Protein AF-A0A2G2VMG8-F1 (afdb_monomer)

Radius of gyration: 12.3 Å; Cα contacts (8 Å, |Δi|>4): 89; chains: 1; bounding box: 35×21×32 Å

InterPro domains:
  IPR011989 Armadillo-like helical [G3DSA:1.25.10.10] (2-98)
  IPR016024 Armadillo-type fold [SSF48371] (7-96)

Structure (mmCIF, N/CA/C/O backbone):
data_AF-A0A2G2VMG8-F1
#
_entry.id   AF-A0A2G2VMG8-F1
#
loop_
_atom_site.group_PDB
_atom_site.id
_atom_site.type_symbol
_atom_site.label_atom_id
_atom_site.label_alt_id
_atom_site.label_comp_id
_atom_site.label_asym_id
_atom_site.label_entity_id
_atom_site.label_seq_id
_atom_site.pdbx_PDB_ins_code
_atom_site.Cartn_x
_atom_site.Cartn_y
_atom_site.Cartn_z
_atom_site.occupancy
_atom_site.B_iso_or_equiv
_atom_site.auth_seq_id
_atom_site.auth_comp_id
_atom_site.auth_asym_id
_atom_site.auth_atom_id
_atom_site.pdbx_PDB_model_num
ATOM 1 N N . MET A 1 1 ? 20.652 -0.881 -4.834 1.00 55.22 1 MET A N 1
ATOM 2 C CA . MET A 1 1 ? 19.549 -0.007 -4.344 1.00 55.22 1 MET A CA 1
ATOM 3 C C . MET A 1 1 ? 18.620 -0.779 -3.406 1.00 55.22 1 MET A C 1
ATOM 5 O O . MET A 1 1 ? 18.506 -1.984 -3.558 1.00 55.22 1 MET A O 1
ATOM 9 N N . ILE A 1 2 ? 17.936 -0.122 -2.454 1.00 58.41 2 ILE A N 1
ATOM 10 C CA . ILE A 1 2 ? 17.046 -0.785 -1.465 1.00 58.41 2 ILE A CA 1
ATOM 11 C C . ILE A 1 2 ? 15.946 -1.638 -2.140 1.00 58.41 2 ILE A C 1
ATOM 13 O O . ILE A 1 2 ? 15.595 -2.700 -1.638 1.00 58.41 2 ILE A O 1
ATOM 17 N N . GLY A 1 3 ? 15.468 -1.232 -3.321 1.00 60.97 3 GLY A N 1
ATOM 18 C CA . GLY A 1 3 ? 14.479 -1.983 -4.104 1.00 60.97 3 GLY A CA 1
ATOM 19 C C . GLY A 1 3 ? 15.004 -3.212 -4.861 1.00 60.97 3 GLY A C 1
ATOM 20 O O . GLY A 1 3 ? 14.209 -3.887 -5.508 1.00 60.97 3 GLY A O 1
ATOM 21 N N . GLU A 1 4 ? 16.310 -3.507 -4.836 1.00 69.81 4 GLU A N 1
ATOM 22 C CA . GLU A 1 4 ? 16.904 -4.671 -5.527 1.00 69.81 4 GLU A CA 1
ATOM 23 C C . GLU A 1 4 ? 16.842 -5.960 -4.710 1.00 69.81 4 GLU A C 1
ATOM 25 O O . GLU A 1 4 ? 16.964 -7.039 -5.284 1.00 69.81 4 GLU A O 1
ATOM 30 N N . ASN A 1 5 ? 16.632 -5.867 -3.393 1.00 80.06 5 ASN A N 1
ATOM 31 C CA . ASN A 1 5 ? 16.390 -7.048 -2.576 1.00 80.06 5 ASN A CA 1
ATOM 32 C C . ASN A 1 5 ? 14.948 -7.538 -2.820 1.00 80.06 5 ASN A C 1
ATOM 34 O O . ASN A 1 5 ? 14.011 -6.819 -2.453 1.00 80.06 5 ASN A O 1
ATOM 38 N N . PRO A 1 6 ? 14.748 -8.736 -3.406 1.00 76.19 6 PRO A N 1
ATOM 39 C CA . PRO A 1 6 ? 13.417 -9.236 -3.749 1.00 76.19 6 PRO A CA 1
ATOM 40 C C . PRO A 1 6 ? 12.509 -9.414 -2.525 1.00 76.19 6 PRO A C 1
ATOM 42 O O . PRO A 1 6 ? 11.296 -9.307 -2.669 1.00 76.19 6 PRO A O 1
ATOM 45 N N . GLU A 1 7 ? 13.074 -9.590 -1.327 1.00 86.88 7 GLU A N 1
ATOM 46 C CA . GLU A 1 7 ? 12.321 -9.778 -0.079 1.00 86.88 7 GLU A CA 1
ATOM 47 C C . GLU A 1 7 ? 11.864 -8.466 0.566 1.00 86.88 7 GLU A C 1
ATOM 49 O O . GLU A 1 7 ? 11.019 -8.466 1.466 1.00 86.88 7 GLU A O 1
ATOM 54 N N . PHE A 1 8 ? 12.395 -7.323 0.119 1.00 91.88 8 PHE A N 1
ATOM 55 C CA . PHE A 1 8 ? 12.095 -6.041 0.750 1.00 91.88 8 PHE A CA 1
ATOM 56 C C . PHE A 1 8 ? 10.628 -5.647 0.556 1.00 91.88 8 PHE A C 1
ATOM 58 O O . PHE A 1 8 ? 9.933 -5.368 1.530 1.00 91.88 8 PHE A O 1
ATOM 65 N N . ILE A 1 9 ? 10.126 -5.686 -0.683 1.00 95.06 9 ILE A N 1
ATOM 66 C CA . ILE A 1 9 ? 8.727 -5.349 -0.983 1.00 95.06 9 ILE A CA 1
ATOM 67 C C . ILE A 1 9 ? 7.754 -6.312 -0.271 1.00 95.06 9 ILE A C 1
ATOM 69 O O . ILE A 1 9 ? 6.881 -5.811 0.440 1.00 95.06 9 ILE A O 1
ATOM 73 N N . PRO A 1 10 ? 7.900 -7.652 -0.364 1.00 95.38 10 PRO A N 1
ATOM 74 C CA . PRO A 1 10 ? 7.084 -8.591 0.408 1.00 95.38 10 PRO A CA 1
ATOM 75 C C . PRO A 1 10 ? 7.057 -8.288 1.909 1.00 95.38 10 PRO A C 1
ATOM 77 O O . PRO A 1 10 ? 5.983 -8.248 2.507 1.00 95.38 10 PRO A O 1
ATOM 80 N N . SER A 1 11 ? 8.211 -7.981 2.509 1.00 96.31 11 SER A N 1
ATOM 81 C CA . SER A 1 11 ? 8.297 -7.650 3.937 1.00 96.31 11 SER A CA 1
ATOM 82 C C . SER A 1 11 ? 7.487 -6.399 4.296 1.00 96.31 11 SER A C 1
ATOM 84 O O . SER A 1 11 ? 6.797 -6.376 5.314 1.00 96.31 11 SER A O 1
ATOM 86 N N . LEU A 1 12 ? 7.512 -5.360 3.451 1.00 97.38 12 LEU A N 1
ATOM 87 C CA . LEU A 1 12 ? 6.692 -4.161 3.661 1.00 97.38 12 LEU A CA 1
ATOM 88 C C . LEU A 1 12 ? 5.191 -4.465 3.552 1.00 97.38 12 LEU A C 1
ATOM 90 O O . LEU A 1 12 ? 4.399 -3.914 4.315 1.00 97.38 12 LEU A O 1
ATOM 94 N N . LEU A 1 13 ? 4.791 -5.360 2.645 1.00 97.62 13 LEU A N 1
ATOM 95 C CA . LEU A 1 13 ? 3.395 -5.782 2.503 1.00 97.62 13 LEU A CA 1
ATOM 96 C C . LEU A 1 13 ? 2.904 -6.562 3.731 1.00 97.62 13 LEU A C 1
ATOM 98 O O . LEU A 1 13 ? 1.765 -6.366 4.156 1.00 97.62 13 LEU A O 1
ATOM 102 N N . GLU A 1 14 ? 3.752 -7.383 4.349 1.00 97.81 14 GLU A N 1
ATOM 103 C CA . GLU A 1 14 ? 3.413 -8.065 5.605 1.00 97.81 14 GLU A CA 1
ATOM 104 C C . GLU A 1 14 ? 3.227 -7.077 6.767 1.00 97.81 14 GLU A C 1
ATOM 106 O O . GLU A 1 14 ? 2.263 -7.191 7.531 1.00 97.81 14 GLU A O 1
ATOM 111 N N . LEU A 1 15 ? 4.055 -6.026 6.845 1.00 97.94 15 LEU A N 1
ATOM 112 C CA . LEU A 1 15 ? 3.841 -4.935 7.805 1.00 97.94 15 LEU A CA 1
ATOM 113 C C . LEU A 1 15 ? 2.514 -4.202 7.558 1.00 97.94 15 LEU A C 1
ATOM 115 O O . LEU A 1 15 ? 1.821 -3.852 8.514 1.00 97.94 15 LEU A O 1
ATOM 119 N N . LEU A 1 16 ? 2.117 -4.003 6.296 1.00 97.62 16 LEU A N 1
ATOM 120 C CA . LEU A 1 16 ? 0.813 -3.418 5.966 1.00 97.62 16 LEU A CA 1
ATOM 121 C C . LEU A 1 16 ? -0.362 -4.301 6.412 1.00 97.62 16 LEU A C 1
ATOM 123 O O . LEU A 1 16 ? -1.383 -3.775 6.859 1.00 97.62 16 LEU A O 1
ATOM 127 N N . ARG A 1 17 ? -0.221 -5.629 6.332 1.00 96.44 17 ARG A N 1
ATOM 128 C CA . ARG A 1 17 ? -1.261 -6.593 6.727 1.00 96.44 17 ARG A CA 1
ATOM 129 C C . ARG A 1 17 ? -1.411 -6.698 8.243 1.00 96.44 17 ARG A C 1
ATOM 131 O O . ARG A 1 17 ? -2.514 -6.534 8.761 1.00 96.44 17 ARG A O 1
ATOM 138 N N . GLY A 1 18 ? -0.314 -6.965 8.949 1.00 95.38 18 GLY A N 1
ATOM 139 C CA . GLY A 1 18 ? -0.342 -7.358 10.364 1.00 95.38 18 GLY A CA 1
ATOM 140 C C . GLY A 1 18 ? 0.254 -6.345 11.338 1.00 95.38 18 GLY A C 1
ATOM 141 O O . GLY A 1 18 ? 0.053 -6.475 12.542 1.00 95.38 18 GLY A O 1
ATOM 142 N N . GLY A 1 19 ? 0.969 -5.335 10.843 1.00 96.81 19 GLY A N 1
ATOM 143 C CA . GLY A 1 19 ? 1.710 -4.407 11.687 1.00 96.81 19 GLY A CA 1
ATOM 144 C C . GLY A 1 19 ? 0.830 -3.479 12.524 1.00 96.81 19 GLY A C 1
ATOM 145 O O . GLY A 1 19 ? -0.345 -3.209 12.231 1.00 96.81 19 GLY A O 1
ATOM 146 N N . THR A 1 20 ? 1.446 -2.920 13.558 1.00 97.12 20 THR A N 1
ATOM 147 C CA . THR A 1 20 ? 0.939 -1.771 14.307 1.00 97.12 20 THR A CA 1
ATOM 148 C C . THR A 1 20 ? 0.742 -0.564 13.385 1.00 97.12 20 THR A C 1
ATOM 150 O O . THR A 1 20 ? 1.336 -0.463 12.311 1.00 97.12 20 THR A O 1
ATOM 153 N N . ASN A 1 21 ? -0.044 0.424 13.821 1.00 96.31 21 ASN A N 1
ATOM 154 C CA . ASN A 1 21 ? -0.230 1.667 13.058 1.00 96.31 21 ASN A CA 1
ATOM 155 C C . ASN A 1 21 ? 1.103 2.362 12.717 1.00 96.31 21 ASN A C 1
ATOM 157 O O . ASN A 1 21 ? 1.236 2.952 11.649 1.00 96.31 21 ASN A O 1
ATOM 161 N N . ARG A 1 22 ? 2.107 2.266 13.599 1.00 97.00 22 ARG A N 1
ATOM 162 C CA . ARG A 1 22 ? 3.443 2.825 13.354 1.00 97.00 22 ARG A CA 1
ATOM 163 C C . ARG A 1 22 ? 4.196 2.055 12.269 1.00 97.00 22 ARG A C 1
ATOM 165 O O . ARG A 1 22 ? 4.810 2.675 11.409 1.00 97.00 22 ARG A O 1
ATOM 172 N N . GLU A 1 23 ? 4.150 0.728 12.299 1.00 97.81 23 GLU A N 1
ATOM 173 C CA . GLU A 1 23 ? 4.801 -0.114 11.289 1.00 97.81 23 GLU A CA 1
ATOM 174 C C . GLU A 1 23 ? 4.150 0.048 9.918 1.00 97.81 23 GLU A C 1
ATOM 176 O O . GLU A 1 23 ? 4.861 0.208 8.932 1.00 97.81 23 GLU A O 1
ATOM 181 N N . LYS A 1 24 ? 2.815 0.115 9.865 1.00 98.19 24 LYS A N 1
ATOM 182 C CA . LYS A 1 24 ? 2.056 0.400 8.639 1.00 98.19 24 LYS A CA 1
ATOM 183 C C . LYS A 1 24 ? 2.458 1.735 8.025 1.00 98.19 24 LYS A C 1
ATOM 185 O O . LYS A 1 24 ? 2.778 1.795 6.843 1.00 98.19 24 LYS A O 1
ATOM 190 N N . LYS A 1 25 ? 2.519 2.791 8.842 1.00 97.69 25 LYS A N 1
ATOM 191 C CA . LYS A 1 25 ? 2.995 4.110 8.414 1.00 97.69 25 LYS A CA 1
ATOM 192 C C . LYS A 1 25 ? 4.415 4.049 7.855 1.00 97.69 25 LYS A C 1
ATOM 194 O O . LYS A 1 25 ? 4.669 4.517 6.750 1.00 97.69 25 LYS A O 1
ATOM 199 N N . ASN A 1 26 ? 5.334 3.435 8.597 1.00 97.69 26 ASN A N 1
ATOM 200 C CA . ASN A 1 26 ? 6.713 3.282 8.145 1.00 97.69 26 ASN A CA 1
ATOM 201 C C . ASN A 1 26 ? 6.789 2.501 6.826 1.00 97.69 26 ASN A C 1
ATOM 203 O O . ASN A 1 26 ? 7.572 2.868 5.952 1.00 97.69 26 ASN A O 1
ATOM 207 N N . ALA A 1 27 ? 5.972 1.459 6.656 1.00 98.12 27 ALA A N 1
ATOM 208 C CA . ALA A 1 27 ? 5.906 0.697 5.418 1.00 98.12 27 ALA A CA 1
ATOM 209 C C . ALA A 1 27 ? 5.423 1.560 4.243 1.00 98.12 27 ALA A C 1
ATOM 211 O O . ALA A 1 27 ? 6.088 1.574 3.210 1.00 98.12 27 ALA A O 1
ATOM 212 N N . LEU A 1 28 ? 4.347 2.340 4.415 1.00 98.25 28 LEU A N 1
ATOM 213 C CA . LEU A 1 28 ? 3.847 3.270 3.391 1.00 98.25 28 LEU A CA 1
ATOM 214 C C . LEU A 1 28 ? 4.907 4.301 2.982 1.00 98.25 28 LEU A C 1
ATOM 216 O O . LEU A 1 28 ? 5.122 4.511 1.792 1.00 98.25 28 LEU A O 1
ATOM 220 N N . VAL A 1 29 ? 5.628 4.884 3.946 1.00 97.44 29 VAL A N 1
ATOM 221 C CA . VAL A 1 29 ? 6.715 5.842 3.672 1.00 97.44 29 VAL A CA 1
ATOM 222 C C . VAL A 1 29 ? 7.857 5.193 2.882 1.00 97.44 29 VAL A C 1
ATOM 224 O O . VAL A 1 29 ? 8.359 5.781 1.926 1.00 97.44 29 VAL A O 1
ATOM 227 N N . ASN A 1 30 ? 8.259 3.969 3.238 1.00 97.12 30 ASN A N 1
ATOM 228 C CA . ASN A 1 30 ? 9.298 3.246 2.497 1.00 97.12 30 ASN A CA 1
ATOM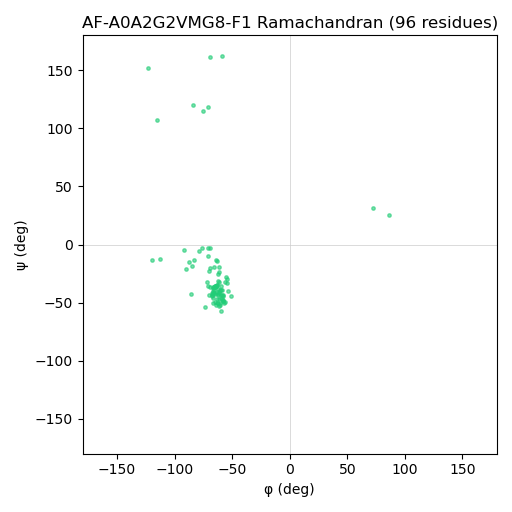 229 C C . ASN A 1 30 ? 8.841 2.897 1.076 1.00 97.12 30 ASN A C 1
ATOM 231 O O . ASN A 1 30 ? 9.606 3.068 0.130 1.00 97.12 30 ASN A O 1
ATOM 235 N N . ILE A 1 31 ? 7.592 2.453 0.916 1.00 97.38 31 ILE A N 1
ATOM 236 C CA . ILE A 1 31 ? 6.988 2.176 -0.391 1.00 97.38 31 ILE A CA 1
ATOM 237 C C . ILE A 1 31 ? 6.967 3.442 -1.249 1.00 97.38 31 ILE A C 1
ATOM 239 O O . ILE A 1 31 ? 7.385 3.392 -2.401 1.00 97.38 31 ILE A O 1
ATOM 243 N N . PHE A 1 32 ? 6.553 4.581 -0.692 1.00 97.00 32 PHE A N 1
ATOM 24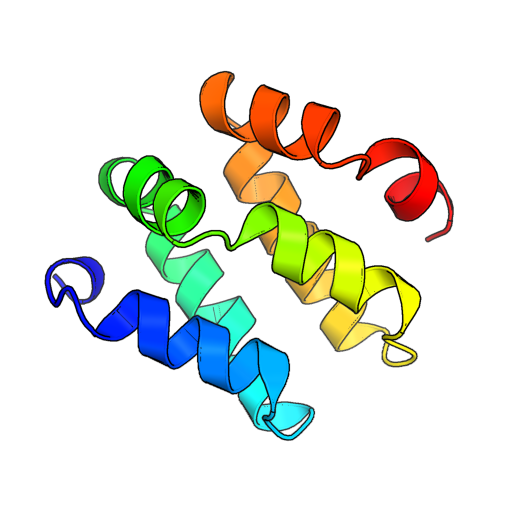4 C CA . PHE A 1 32 ? 6.590 5.861 -1.396 1.00 97.00 32 PHE A CA 1
ATOM 245 C C . PHE A 1 32 ? 8.013 6.204 -1.860 1.00 97.00 32 PHE A C 1
ATOM 247 O O . PHE A 1 32 ? 8.221 6.559 -3.016 1.00 97.00 32 PHE A O 1
ATOM 254 N N . GLY A 1 33 ? 9.017 5.998 -1.001 1.00 96.06 33 GLY A N 1
ATOM 255 C CA . GLY A 1 33 ? 10.425 6.156 -1.370 1.00 96.06 33 GLY A CA 1
ATOM 256 C C . GLY A 1 33 ? 10.877 5.240 -2.517 1.00 96.06 33 GLY A C 1
ATOM 257 O O . GLY A 1 33 ? 11.666 5.667 -3.355 1.00 96.06 33 GLY A O 1
ATOM 258 N N . LEU A 1 34 ? 10.364 4.005 -2.600 1.00 94.44 34 LEU A N 1
ATOM 259 C CA . LEU A 1 34 ? 10.636 3.107 -3.731 1.00 94.44 34 LEU A CA 1
ATOM 260 C C . LEU A 1 34 ? 10.031 3.631 -5.039 1.00 94.44 34 LEU A C 1
ATOM 262 O O . LEU A 1 34 ? 10.688 3.530 -6.074 1.00 94.44 34 LEU A O 1
ATOM 266 N N . LEU A 1 35 ? 8.818 4.190 -4.983 1.00 95.06 35 LEU A N 1
ATOM 267 C CA . LEU A 1 35 ? 8.088 4.736 -6.136 1.00 95.06 35 LEU A CA 1
ATOM 268 C C . LEU A 1 35 ? 8.760 5.972 -6.751 1.00 95.06 35 LEU A C 1
ATOM 270 O O . LEU A 1 35 ? 8.530 6.267 -7.920 1.00 95.06 35 LEU A O 1
ATOM 274 N N . MET A 1 36 ? 9.649 6.647 -6.012 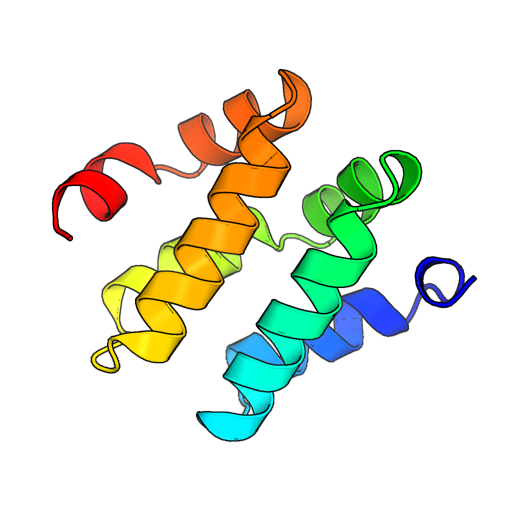1.00 93.19 36 MET A N 1
ATOM 275 C CA . MET A 1 36 ? 10.486 7.728 -6.555 1.00 93.19 36 MET A CA 1
ATOM 276 C C . MET A 1 36 ? 11.447 7.253 -7.658 1.00 93.19 36 MET A C 1
ATOM 278 O O . MET A 1 36 ? 12.017 8.075 -8.375 1.00 93.19 36 MET A O 1
ATOM 282 N N . PHE A 1 37 ? 11.628 5.938 -7.799 1.00 91.25 37 PHE A N 1
ATOM 283 C CA . PHE A 1 37 ? 12.439 5.300 -8.829 1.00 91.25 37 PHE A CA 1
ATOM 284 C C . PHE A 1 37 ? 11.524 4.456 -9.740 1.00 91.25 37 PHE A C 1
ATOM 286 O O . PHE A 1 37 ? 11.038 3.404 -9.304 1.00 91.25 37 PHE A O 1
ATOM 293 N N . PRO A 1 38 ? 11.253 4.889 -10.990 1.00 86.38 38 PRO A N 1
ATOM 294 C CA . PRO A 1 38 ? 10.230 4.293 -11.858 1.00 86.38 38 PRO A CA 1
ATOM 295 C C . PRO A 1 38 ? 10.362 2.782 -12.092 1.00 86.38 38 PRO A C 1
ATOM 297 O O . PRO A 1 38 ? 9.361 2.089 -12.281 1.00 86.38 38 PRO A O 1
ATOM 300 N N . GLU A 1 39 ? 11.582 2.249 -12.062 1.00 88.62 39 GLU A N 1
ATOM 301 C CA . GLU A 1 39 ? 11.885 0.823 -12.197 1.00 88.62 39 GLU A CA 1
ATOM 302 C C . GLU A 1 39 ? 11.276 -0.051 -11.089 1.00 88.62 39 GLU A C 1
ATOM 304 O O . GLU A 1 39 ? 11.125 -1.260 -11.278 1.00 88.62 39 GLU A O 1
ATOM 309 N N . ASN A 1 40 ? 10.892 0.537 -9.951 1.00 91.75 40 ASN A N 1
ATOM 310 C CA . ASN A 1 40 ? 10.261 -0.185 -8.849 1.00 91.75 40 ASN A CA 1
ATOM 311 C C . ASN A 1 40 ? 8.737 -0.281 -8.982 1.00 91.75 40 ASN A C 1
ATOM 313 O O . ASN A 1 40 ? 8.140 -1.119 -8.305 1.00 91.75 40 ASN A O 1
ATOM 317 N N . ASN A 1 41 ? 8.100 0.510 -9.855 1.00 91.88 41 ASN A N 1
ATOM 318 C CA . ASN A 1 41 ? 6.636 0.539 -9.982 1.00 91.88 41 ASN A CA 1
ATOM 319 C C . ASN A 1 41 ? 6.065 -0.831 -10.325 1.00 91.88 41 ASN A C 1
ATOM 321 O O . ASN A 1 41 ? 5.160 -1.322 -9.650 1.00 91.88 41 ASN A O 1
ATOM 325 N N . TRP A 1 42 ? 6.645 -1.495 -11.326 1.00 92.38 42 TRP A N 1
ATOM 326 C CA . TRP A 1 42 ? 6.189 -2.828 -11.705 1.00 92.38 42 TRP A CA 1
ATOM 327 C C . TRP A 1 42 ? 6.397 -3.836 -10.567 1.00 92.38 42 TRP A C 1
ATOM 329 O O . TRP A 1 42 ? 5.555 -4.706 -10.380 1.00 92.38 42 TRP A O 1
ATOM 339 N N . ARG A 1 43 ? 7.472 -3.701 -9.773 1.00 93.44 43 ARG A N 1
ATOM 340 C CA . ARG A 1 43 ? 7.782 -4.618 -8.664 1.00 93.44 43 ARG A CA 1
ATOM 341 C C . ARG A 1 43 ? 6.742 -4.518 -7.557 1.00 93.44 43 ARG A C 1
ATOM 343 O O . ARG A 1 43 ? 6.251 -5.540 -7.086 1.00 93.44 43 ARG A O 1
ATOM 350 N N . VAL A 1 44 ? 6.370 -3.299 -7.163 1.00 94.75 44 VAL A N 1
ATOM 351 C CA . VAL A 1 44 ? 5.349 -3.101 -6.123 1.00 94.75 44 VAL A CA 1
ATOM 352 C C . VAL A 1 44 ? 3.948 -3.470 -6.615 1.00 94.75 44 VAL A C 1
ATOM 354 O O . VAL A 1 44 ? 3.168 -4.046 -5.855 1.00 94.75 44 VAL A O 1
ATOM 357 N N . ILE A 1 45 ? 3.639 -3.216 -7.893 1.00 94.38 45 ILE A N 1
ATOM 358 C CA . ILE A 1 45 ? 2.384 -3.649 -8.521 1.00 94.38 45 ILE A CA 1
ATOM 359 C C . ILE A 1 45 ? 2.311 -5.180 -8.548 1.00 94.38 45 ILE A C 1
ATOM 361 O O . ILE A 1 45 ? 1.326 -5.747 -8.079 1.00 94.38 45 ILE A O 1
ATOM 365 N N . ALA A 1 46 ? 3.361 -5.848 -9.036 1.00 93.56 46 ALA A N 1
ATOM 366 C CA . ALA A 1 46 ? 3.431 -7.305 -9.132 1.00 93.56 46 ALA A CA 1
ATOM 367 C C . ALA A 1 46 ? 3.363 -7.989 -7.759 1.00 93.56 46 ALA A C 1
ATOM 369 O O . ALA A 1 46 ? 2.792 -9.069 -7.643 1.00 93.56 46 ALA A O 1
ATOM 370 N N . ALA A 1 47 ? 3.877 -7.342 -6.710 1.00 95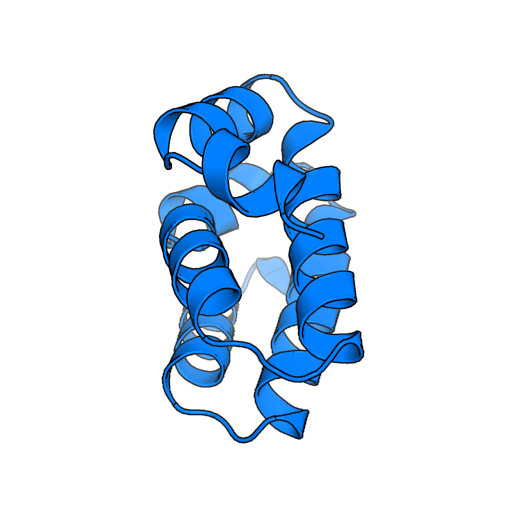.00 47 ALA A N 1
ATOM 371 C CA . ALA A 1 47 ? 3.755 -7.825 -5.337 1.00 95.00 47 ALA A CA 1
ATOM 372 C C . ALA A 1 47 ? 2.323 -7.721 -4.766 1.00 95.00 47 ALA A C 1
ATOM 374 O O . ALA A 1 47 ? 2.050 -8.263 -3.698 1.00 95.00 47 ALA A O 1
ATOM 375 N N . GLY A 1 48 ? 1.396 -7.042 -5.452 1.00 95.38 48 GLY A N 1
ATOM 376 C CA . GLY A 1 48 ? 0.003 -6.908 -5.017 1.00 95.38 48 GLY A CA 1
ATOM 377 C C . GLY A 1 48 ? -0.246 -5.744 -4.055 1.00 95.38 48 GLY A C 1
ATOM 378 O O . GLY A 1 48 ? -1.208 -5.778 -3.286 1.00 95.38 48 GLY A O 1
ATOM 379 N N . LEU A 1 49 ? 0.590 -4.701 -4.095 1.00 97.19 49 LEU A N 1
ATOM 380 C CA . LEU A 1 49 ? 0.445 -3.526 -3.232 1.00 97.19 49 LEU A CA 1
ATOM 381 C C . LEU A 1 49 ? -0.911 -2.823 -3.410 1.00 97.19 49 LEU A C 1
ATOM 383 O O . LEU A 1 49 ? -1.564 -2.484 -2.427 1.00 97.19 49 LEU A O 1
ATOM 387 N N . VAL A 1 50 ? -1.334 -2.597 -4.657 1.00 96.44 50 VAL A N 1
ATOM 388 C CA . VAL A 1 50 ? -2.537 -1.804 -4.964 1.00 96.44 50 VAL A CA 1
ATOM 389 C C . VAL A 1 50 ? -3.806 -2.393 -4.337 1.00 96.44 50 VAL A C 1
ATOM 391 O O . VAL A 1 50 ? -4.441 -1.686 -3.553 1.00 96.44 50 VAL A O 1
ATOM 394 N N . PRO A 1 51 ? -4.189 -3.661 -4.596 1.00 96.00 51 PRO A N 1
ATOM 395 C CA . PRO A 1 51 ? -5.388 -4.226 -3.976 1.00 96.00 51 PRO A CA 1
ATOM 396 C C . PRO A 1 51 ? -5.296 -4.265 -2.444 1.00 96.00 51 PRO A C 1
ATOM 398 O O . PRO A 1 51 ? -6.311 -4.081 -1.772 1.00 96.00 51 PRO A O 1
ATOM 401 N N . LEU A 1 52 ? -4.096 -4.442 -1.876 1.00 97.06 52 LEU A N 1
ATOM 402 C CA . LEU A 1 52 ? -3.894 -4.402 -0.428 1.00 97.06 52 LEU A CA 1
ATOM 403 C C . LEU A 1 52 ? -4.210 -3.017 0.152 1.00 97.06 52 LEU A C 1
ATOM 405 O O . LEU A 1 52 ? -5.008 -2.917 1.082 1.00 97.06 52 LEU A O 1
ATOM 409 N N . VAL A 1 53 ? -3.622 -1.953 -0.400 1.00 96.81 53 VAL A N 1
ATOM 410 C CA . VAL A 1 53 ? -3.825 -0.578 0.090 1.00 96.81 53 VAL A CA 1
ATOM 411 C C . VAL A 1 53 ? -5.277 -0.136 -0.095 1.00 96.81 53 VAL A C 1
ATOM 413 O O . VAL A 1 53 ? -5.872 0.414 0.829 1.00 96.81 53 VAL A O 1
ATOM 416 N N . VAL A 1 54 ? -5.884 -0.444 -1.245 1.00 95.06 54 VAL A N 1
ATOM 417 C CA . VAL A 1 54 ? -7.300 -0.143 -1.516 1.00 95.06 54 VAL A CA 1
ATOM 418 C C . VAL A 1 54 ? -8.220 -0.843 -0.513 1.00 95.06 54 VAL A C 1
ATOM 420 O O . VAL A 1 54 ? -9.193 -0.253 -0.045 1.00 95.06 54 VAL A O 1
ATOM 423 N N . ASN A 1 55 ? -7.910 -2.086 -0.136 1.00 94.44 55 ASN A N 1
ATOM 424 C CA . ASN A 1 55 ? -8.664 -2.780 0.899 1.00 94.44 55 ASN A CA 1
ATOM 425 C C . ASN A 1 55 ? -8.468 -2.138 2.280 1.00 94.44 55 ASN A C 1
ATOM 427 O O . ASN A 1 55 ? -9.446 -1.928 2.989 1.00 94.44 55 ASN A O 1
ATOM 431 N N . LEU A 1 56 ? -7.232 -1.792 2.650 1.00 94.31 56 LEU A N 1
ATOM 432 C CA . LEU A 1 56 ? -6.914 -1.179 3.944 1.00 94.31 56 LEU A CA 1
ATOM 433 C C . LEU A 1 56 ? -7.576 0.191 4.141 1.00 94.31 56 LEU A C 1
ATOM 435 O O . LEU A 1 56 ? -8.024 0.481 5.249 1.00 94.31 56 LEU A O 1
ATOM 439 N N . LEU A 1 57 ? -7.716 0.993 3.079 1.00 94.69 57 LEU A N 1
ATOM 440 C CA . LEU A 1 57 ? -8.420 2.281 3.126 1.00 94.69 57 LEU A CA 1
ATOM 441 C C . LEU A 1 57 ? -9.857 2.162 3.655 1.00 94.69 57 LEU A C 1
ATOM 443 O O . LEU A 1 57 ? -10.343 3.093 4.283 1.00 94.69 57 LEU A O 1
ATOM 447 N N . LYS A 1 58 ? -10.523 1.014 3.477 1.00 91.62 58 LYS A N 1
ATOM 448 C CA . LYS A 1 58 ? -11.877 0.782 4.010 1.00 91.62 58 LYS A CA 1
ATOM 449 C C . LYS A 1 58 ? -11.923 0.673 5.538 1.00 91.62 58 LYS A C 1
ATOM 451 O O . LYS A 1 58 ? -12.996 0.795 6.117 1.00 91.62 58 LYS A O 1
ATOM 456 N N . TYR A 1 59 ? -10.786 0.385 6.172 1.00 90.00 59 TYR A N 1
ATOM 457 C CA . TYR A 1 59 ? -10.690 0.057 7.597 1.00 90.00 59 TYR A CA 1
ATOM 458 C C . TYR A 1 59 ? -9.806 1.028 8.383 1.00 90.00 59 TYR A C 1
ATOM 460 O O . TYR A 1 59 ? -9.798 0.994 9.612 1.00 90.00 59 TYR A O 1
ATOM 468 N N . PHE A 1 60 ? -9.023 1.874 7.710 1.00 89.00 60 PHE A N 1
ATOM 469 C C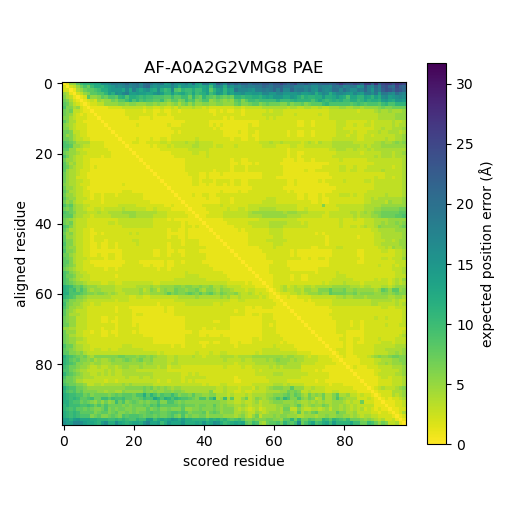A . PHE A 1 60 ? -8.227 2.882 8.396 1.00 89.00 60 PHE A CA 1
ATOM 470 C C . PHE A 1 60 ? -9.116 3.984 8.970 1.00 89.00 60 PHE A C 1
ATOM 472 O O . PHE A 1 60 ? -9.755 4.731 8.244 1.00 89.00 60 PHE A O 1
ATOM 479 N N . GLU A 1 61 ? -9.085 4.131 10.294 1.00 89.06 61 GLU A N 1
ATOM 480 C CA . GLU A 1 61 ? -9.721 5.251 11.005 1.00 89.06 61 GLU A CA 1
ATOM 481 C C . GLU A 1 61 ? -8.764 6.442 11.179 1.00 89.06 61 GLU A C 1
ATOM 483 O O . GLU A 1 61 ? -9.166 7.585 11.403 1.00 89.06 61 GLU A O 1
ATOM 488 N N . ARG A 1 62 ? -7.455 6.179 11.095 1.00 93.94 62 ARG A N 1
ATOM 489 C CA . ARG A 1 62 ? -6.414 7.183 11.305 1.00 93.94 62 ARG A CA 1
ATOM 490 C C . ARG A 1 62 ? -6.150 7.982 10.037 1.00 93.94 62 ARG A C 1
ATOM 492 O O . ARG A 1 62 ? -5.665 7.438 9.047 1.00 93.94 62 ARG A O 1
ATOM 499 N N . LYS A 1 63 ? -6.351 9.299 10.128 1.00 94.06 63 LYS A N 1
ATOM 500 C CA . LYS A 1 63 ? -6.104 10.247 9.031 1.00 94.06 63 LYS A CA 1
ATOM 501 C C . LYS A 1 63 ? -4.698 10.148 8.446 1.00 94.06 63 LYS A C 1
ATOM 503 O O . LYS A 1 63 ? -4.562 10.203 7.236 1.00 94.06 63 LYS A O 1
ATOM 508 N N . ASP A 1 64 ? -3.666 9.966 9.270 1.00 95.31 64 ASP A N 1
ATOM 509 C CA . ASP A 1 64 ? -2.297 9.887 8.755 1.00 95.31 64 ASP A CA 1
ATOM 510 C C . ASP A 1 64 ? -2.057 8.637 7.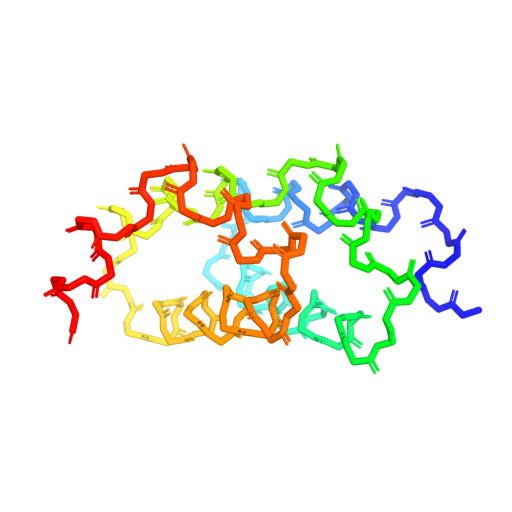896 1.00 95.31 64 ASP A C 1
ATOM 512 O O . ASP A 1 64 ? -1.416 8.738 6.859 1.00 95.31 64 ASP A O 1
ATOM 516 N N . LEU A 1 65 ? -2.645 7.490 8.252 1.00 97.19 65 LEU A N 1
ATOM 517 C CA . LEU A 1 65 ? -2.567 6.280 7.424 1.00 97.19 65 LEU A CA 1
ATOM 518 C C . LEU A 1 65 ? -3.359 6.405 6.120 1.00 97.19 65 LEU A C 1
ATOM 520 O O . LEU A 1 65 ? -2.912 5.900 5.089 1.00 97.19 65 LEU A O 1
ATOM 524 N N . ILE A 1 66 ? -4.514 7.077 6.155 1.00 96.50 66 ILE A N 1
ATOM 525 C CA . ILE A 1 66 ? -5.294 7.385 4.950 1.00 96.50 66 ILE A CA 1
ATOM 526 C C . ILE A 1 66 ? -4.460 8.272 4.020 1.00 96.50 66 ILE A C 1
ATOM 528 O O . ILE A 1 66 ? -4.249 7.906 2.867 1.00 96.50 66 ILE A O 1
ATOM 532 N N . THR A 1 67 ? -3.922 9.387 4.523 1.00 97.19 67 THR A N 1
ATOM 533 C CA . THR A 1 67 ? -3.100 10.316 3.735 1.00 97.19 67 THR A CA 1
ATOM 534 C C . THR A 1 67 ? -1.880 9.627 3.126 1.00 97.19 67 THR A C 1
ATOM 536 O O . THR A 1 67 ? -1.650 9.756 1.925 1.00 97.19 67 THR A O 1
ATOM 539 N N . ASP A 1 68 ? -1.131 8.849 3.913 1.00 97.75 68 ASP A N 1
ATOM 540 C CA . ASP A 1 68 ? 0.061 8.146 3.424 1.00 97.75 68 ASP A CA 1
ATOM 541 C C . ASP A 1 68 ? -0.304 7.088 2.360 1.00 97.75 68 ASP A C 1
ATOM 543 O O . ASP A 1 68 ? 0.410 6.908 1.373 1.00 97.75 68 ASP A O 1
ATOM 547 N N . SER A 1 69 ? -1.458 6.426 2.504 1.00 97.38 69 SER A N 1
ATOM 548 C CA . SER A 1 69 ? -1.974 5.471 1.510 1.00 97.38 69 SER A CA 1
ATOM 549 C C . SER A 1 69 ? -2.374 6.157 0.205 1.00 97.38 69 SER A C 1
ATOM 551 O O . SER A 1 69 ? -2.041 5.675 -0.877 1.00 97.38 69 SER A O 1
ATOM 553 N N . LEU A 1 70 ? -3.060 7.300 0.294 1.00 96.75 70 LEU A N 1
ATOM 554 C CA . LEU A 1 70 ? -3.438 8.100 -0.871 1.00 96.75 70 LEU A CA 1
ATOM 555 C C . LEU A 1 70 ? -2.207 8.655 -1.593 1.00 96.75 70 LEU A C 1
ATOM 557 O O . LEU A 1 70 ? -2.199 8.682 -2.822 1.00 96.75 70 LEU A O 1
ATOM 561 N N . ALA A 1 71 ? -1.151 9.028 -0.865 1.00 97.19 71 ALA A N 1
ATOM 562 C CA . ALA A 1 71 ? 0.117 9.450 -1.458 1.00 97.19 71 ALA A CA 1
ATOM 563 C C . ALA A 1 71 ? 0.768 8.319 -2.271 1.00 97.19 71 ALA A C 1
ATOM 565 O O . ALA A 1 71 ? 1.190 8.542 -3.404 1.00 97.19 71 ALA A O 1
ATOM 566 N N . VAL A 1 72 ? 0.780 7.089 -1.743 1.00 97.62 72 VAL A N 1
ATOM 567 C CA . VAL A 1 72 ? 1.271 5.900 -2.465 1.00 97.62 72 VAL A CA 1
ATOM 568 C C . VAL A 1 72 ? 0.448 5.621 -3.729 1.00 97.62 72 VAL A C 1
ATOM 570 O O . VAL A 1 72 ? 1.020 5.403 -4.797 1.00 97.62 72 VAL A O 1
ATOM 573 N N . LEU A 1 73 ? -0.886 5.647 -3.638 1.00 96.56 73 LEU A N 1
ATOM 574 C CA . LEU A 1 73 ? -1.756 5.432 -4.802 1.00 96.56 73 LEU A CA 1
ATOM 575 C C . LEU A 1 73 ? -1.606 6.546 -5.848 1.00 96.56 73 LEU A C 1
ATOM 577 O O . LEU A 1 73 ? -1.631 6.264 -7.047 1.00 96.56 73 LEU A O 1
ATOM 581 N N . SER A 1 74 ? -1.416 7.790 -5.403 1.00 95.56 74 SER A N 1
ATOM 582 C CA . SER A 1 74 ? -1.181 8.942 -6.279 1.00 95.56 74 SER A CA 1
ATOM 583 C C . SER A 1 74 ? 0.134 8.796 -7.037 1.00 95.56 74 SER A C 1
ATOM 585 O O . SER A 1 74 ? 0.122 8.874 -8.260 1.00 95.56 74 SER A O 1
ATOM 587 N N . ALA A 1 75 ? 1.229 8.475 -6.339 1.00 96.00 75 ALA A N 1
ATOM 588 C CA . ALA A 1 75 ? 2.539 8.261 -6.956 1.00 96.00 75 ALA A CA 1
ATOM 589 C C . ALA A 1 75 ? 2.519 7.124 -7.996 1.00 96.00 75 ALA A C 1
ATOM 591 O O . ALA A 1 75 ? 3.096 7.248 -9.072 1.00 96.00 75 ALA A O 1
ATOM 592 N N . LEU A 1 76 ? 1.790 6.032 -7.729 1.00 94.62 76 LEU A N 1
ATOM 593 C CA . LEU A 1 76 ? 1.575 4.973 -8.725 1.00 94.62 76 LEU A CA 1
ATOM 594 C C . LEU A 1 76 ? 0.774 5.456 -9.941 1.00 94.62 76 LEU A C 1
ATOM 596 O O . LEU A 1 76 ? 1.035 5.028 -11.064 1.00 94.62 76 LEU A O 1
ATOM 600 N N . SER A 1 77 ? -0.197 6.341 -9.727 1.00 94.75 77 SER A N 1
ATOM 601 C CA . SER A 1 77 ? -1.101 6.832 -10.772 1.00 94.75 77 SER A CA 1
ATOM 602 C C . SER A 1 77 ? -0.487 7.913 -11.667 1.00 94.75 77 SER A C 1
ATOM 604 O O . SER A 1 77 ? -1.094 8.277 -12.671 1.00 94.75 77 SER A O 1
ATOM 606 N N . GLU A 1 78 ? 0.725 8.397 -11.372 1.00 93.12 78 GLU A N 1
ATOM 607 C CA . GLU A 1 78 ? 1.464 9.318 -12.254 1.00 93.12 78 GLU A CA 1
ATOM 608 C C . GLU A 1 78 ? 1.832 8.684 -13.606 1.00 93.12 78 GLU A C 1
ATOM 610 O O . GLU A 1 78 ? 2.215 9.375 -14.551 1.00 93.12 78 GLU A O 1
ATOM 615 N N . ARG A 1 79 ? 1.700 7.358 -13.724 1.00 88.62 79 ARG A N 1
ATOM 616 C CA . ARG A 1 79 ? 1.942 6.609 -14.955 1.00 88.62 79 ARG A CA 1
ATOM 617 C C . ARG A 1 79 ? 0.719 5.807 -15.361 1.00 88.62 79 ARG A C 1
ATOM 619 O O . ARG A 1 79 ? -0.056 5.357 -14.523 1.00 88.62 79 ARG A O 1
ATOM 626 N N . LEU A 1 80 ? 0.591 5.570 -16.665 1.00 89.75 80 LEU A N 1
ATOM 627 C CA . LEU A 1 80 ? -0.567 4.886 -17.2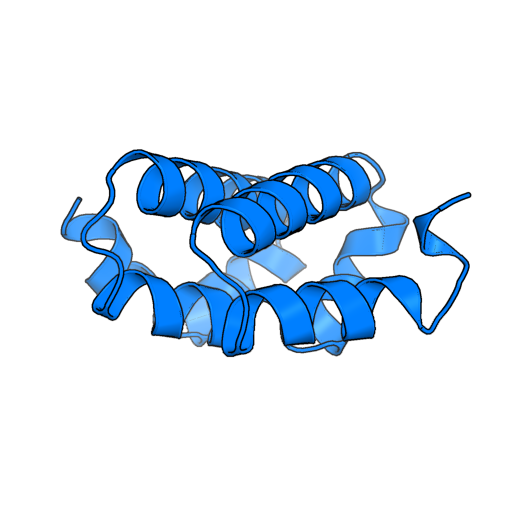35 1.00 89.75 80 LEU A CA 1
ATOM 628 C C . LEU A 1 80 ? -0.747 3.465 -16.680 1.00 89.75 80 LEU A C 1
ATOM 630 O O . LEU A 1 80 ? -1.857 3.078 -16.343 1.00 89.75 80 LEU A O 1
ATOM 634 N N . ASP A 1 81 ? 0.333 2.698 -16.553 1.00 89.06 81 ASP A N 1
ATOM 635 C CA . ASP A 1 81 ? 0.310 1.340 -16.007 1.00 89.06 81 ASP A CA 1
ATOM 636 C C . ASP A 1 81 ? -0.209 1.308 -14.565 1.00 89.06 81 ASP A C 1
ATOM 638 O O . ASP A 1 81 ? -1.144 0.567 -14.262 1.00 89.06 81 ASP A O 1
ATOM 642 N N . GLY A 1 82 ? 0.333 2.155 -13.690 1.00 91.12 82 GLY A N 1
ATOM 643 C CA . GLY A 1 82 ? -0.131 2.240 -12.307 1.00 91.12 82 GLY A CA 1
ATOM 644 C C . GLY A 1 82 ? -1.550 2.802 -12.187 1.00 91.12 82 GLY A C 1
ATOM 645 O O . GLY A 1 82 ? -2.362 2.228 -11.461 1.00 91.12 82 GLY A O 1
ATOM 646 N N . ALA A 1 83 ? -1.898 3.836 -12.960 1.00 92.88 83 ALA A N 1
ATOM 647 C CA . ALA A 1 83 ? -3.245 4.410 -12.986 1.00 92.88 83 ALA A CA 1
ATOM 648 C C . ALA A 1 83 ? -4.305 3.373 -13.387 1.00 92.88 83 ALA A C 1
ATOM 650 O O . ALA A 1 83 ? -5.353 3.275 -12.745 1.00 92.88 83 ALA A O 1
ATOM 651 N N . MET A 1 84 ? -4.023 2.550 -14.404 1.00 93.31 84 MET A N 1
ATOM 652 C CA . MET A 1 84 ? -4.929 1.479 -14.828 1.00 93.31 84 MET A CA 1
ATOM 653 C C . MET A 1 84 ? -5.115 0.432 -13.726 1.00 93.31 84 MET A C 1
ATOM 655 O O . MET A 1 84 ? -6.235 -0.012 -13.486 1.00 93.31 84 MET A O 1
ATOM 659 N N . VAL A 1 85 ? -4.049 0.056 -13.012 1.00 93.56 85 VAL A N 1
ATOM 660 C CA . VAL A 1 85 ? -4.150 -0.909 -11.904 1.00 93.56 85 VAL A CA 1
ATOM 661 C C . VAL A 1 85 ? -4.960 -0.334 -10.739 1.00 93.56 85 VAL A C 1
ATOM 663 O O . VAL A 1 85 ? -5.814 -1.032 -10.196 1.00 93.56 85 VAL A O 1
ATOM 666 N N . VAL A 1 86 ? -4.746 0.934 -10.375 1.00 92.81 86 VAL A N 1
ATOM 667 C CA . VAL A 1 86 ? -5.528 1.622 -9.331 1.00 92.81 86 VAL A CA 1
ATOM 668 C C . VAL A 1 86 ? -7.009 1.700 -9.716 1.00 92.81 86 VAL A C 1
ATOM 670 O O . VAL A 1 86 ? -7.877 1.410 -8.889 1.00 92.81 86 VAL A O 1
ATOM 673 N N . LEU A 1 87 ? -7.307 2.005 -10.982 1.00 90.69 87 LEU A N 1
ATOM 674 C CA . LEU A 1 87 ? -8.669 2.012 -11.512 1.00 90.69 87 LEU A CA 1
ATOM 675 C C . LEU A 1 87 ? -9.329 0.627 -11.403 1.00 90.69 87 LEU A C 1
ATOM 677 O O . LEU A 1 87 ? -10.415 0.506 -10.833 1.00 90.69 87 LEU A O 1
ATOM 681 N N . TYR A 1 88 ? -8.665 -0.422 -11.898 1.00 90.75 88 TYR A N 1
ATOM 682 C CA . TYR A 1 88 ? -9.207 -1.786 -11.893 1.00 90.75 88 TYR A CA 1
ATOM 683 C C . TYR A 1 88 ? -9.286 -2.419 -10.503 1.00 90.75 88 TYR A C 1
ATOM 685 O O . TYR A 1 88 ? -10.110 -3.304 -10.286 1.00 90.75 88 TYR A O 1
ATOM 693 N N . ALA A 1 89 ? -8.494 -1.946 -9.540 1.00 90.19 89 ALA A N 1
ATOM 694 C CA . ALA A 1 89 ? -8.597 -2.371 -8.147 1.00 90.19 89 ALA A CA 1
ATOM 695 C C . ALA A 1 89 ? -9.864 -1.847 -7.441 1.00 90.19 89 ALA A C 1
ATOM 697 O O . ALA A 1 89 ? -10.089 -2.169 -6.275 1.00 90.19 89 ALA A O 1
ATOM 698 N N . GLY A 1 90 ? -10.689 -1.036 -8.116 1.00 86.56 90 GLY A N 1
ATOM 699 C CA . GLY A 1 90 ? -11.891 -0.454 -7.524 1.00 86.56 90 GLY A CA 1
ATOM 700 C C . GLY A 1 90 ? -11.566 0.641 -6.509 1.00 86.56 90 GLY A C 1
ATOM 701 O O . GLY A 1 90 ? -12.294 0.807 -5.533 1.00 86.56 90 GLY A O 1
ATOM 702 N N . ALA A 1 91 ? -10.468 1.376 -6.717 1.00 83.69 91 ALA A N 1
ATOM 703 C CA . ALA A 1 91 ? -10.055 2.442 -5.811 1.00 83.69 91 ALA A CA 1
ATOM 704 C C . ALA A 1 91 ? -10.962 3.680 -5.901 1.00 83.69 91 ALA A C 1
ATOM 706 O O . ALA A 1 91 ? -11.183 4.339 -4.888 1.00 83.69 91 ALA A O 1
ATOM 707 N N . LEU A 1 92 ? -11.522 3.987 -7.082 1.00 85.00 92 LEU A N 1
ATOM 708 C CA . LEU A 1 92 ? -12.292 5.221 -7.297 1.00 85.00 92 LEU A CA 1
ATOM 709 C C . LEU A 1 92 ? -13.467 5.402 -6.320 1.00 85.00 92 LEU A C 1
ATOM 711 O O . LEU A 1 92 ? -13.530 6.464 -5.707 1.00 85.00 92 LEU A O 1
ATOM 715 N N . PRO A 1 93 ? -14.359 4.411 -6.096 1.00 85.31 93 PRO A N 1
ATOM 716 C CA . PRO A 1 93 ? -15.460 4.575 -5.146 1.00 85.31 93 PRO A CA 1
ATOM 717 C C . PRO A 1 93 ? -15.005 4.814 -3.703 1.00 85.31 93 PRO A C 1
ATOM 719 O O . PRO A 1 93 ? -15.754 5.392 -2.929 1.00 85.31 93 PRO A O 1
ATOM 722 N N . ILE A 1 94 ? -13.803 4.364 -3.336 1.00 84.50 94 ILE A N 1
ATOM 723 C CA . ILE A 1 94 ? -13.261 4.490 -1.977 1.00 84.50 94 ILE A CA 1
ATOM 724 C C . ILE A 1 94 ? -12.573 5.845 -1.806 1.00 84.50 94 ILE A C 1
ATOM 726 O O . ILE A 1 94 ? -12.764 6.507 -0.794 1.00 84.50 94 ILE A O 1
ATOM 730 N N . ILE A 1 95 ? -11.794 6.278 -2.800 1.00 84.69 95 ILE A N 1
ATOM 731 C CA . ILE A 1 95 ? -11.023 7.527 -2.733 1.00 84.69 95 ILE A CA 1
ATOM 732 C C . ILE A 1 95 ? -11.943 8.750 -2.632 1.00 84.69 95 ILE A C 1
ATOM 734 O O . ILE A 1 95 ? -11.622 9.677 -1.902 1.00 84.69 95 ILE A O 1
ATOM 738 N N . VAL A 1 96 ? -13.103 8.744 -3.298 1.00 85.06 96 VAL A N 1
ATOM 739 C CA . VAL A 1 96 ? -14.064 9.866 -3.249 1.00 85.06 96 VAL A CA 1
ATOM 740 C C . VAL A 1 96 ? -14.765 10.043 -1.891 1.00 85.06 96 VAL A C 1
ATOM 742 O O . VAL A 1 96 ? -15.564 10.964 -1.743 1.00 85.06 96 VAL A O 1
ATOM 745 N N . MET A 1 97 ? -14.515 9.160 -0.916 1.00 81.88 97 MET A N 1
ATOM 746 C CA . MET A 1 97 ? -15.105 9.214 0.430 1.00 81.88 97 MET A CA 1
ATOM 747 C C . MET A 1 97 ? -14.256 9.995 1.452 1.00 81.88 97 MET A C 1
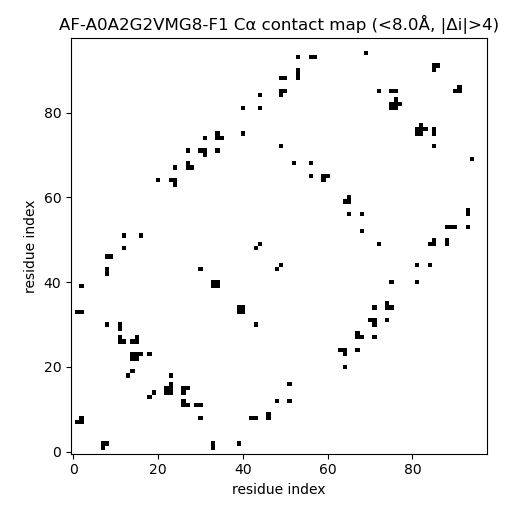ATOM 749 O O . MET A 1 97 ? -14.700 10.149 2.592 1.00 81.88 97 MET A O 1
ATOM 753 N N . PHE A 1 98 ? -13.060 10.458 1.075 1.00 77.00 98 PHE A N 1
ATOM 754 C CA . PHE A 1 98 ? -12.119 11.192 1.934 1.00 77.00 98 PHE A CA 1
ATOM 755 C C . PHE A 1 98 ? -11.954 12.643 1.482 1.00 77.00 98 PHE A C 1
ATOM 757 O O . PHE A 1 98 ? -11.753 13.497 2.377 1.00 77.00 98 PHE A O 1
#

Secondary structure (DSSP, 8-state):
-GGGSTTHHHHHHHHHHH--HHHHHHHHHHHHHHHTSGGGHHHHHHTTHHHHHHHHHTT---HHHHHHHHHHHHHHHTSHHHHHHHHHTT-HHHHTT-

Foldseek 3Di:
DCLPPLVNLVVLLVCCVDNDPVSVLVSLVVLLVQLVDVVCLVSNVVSV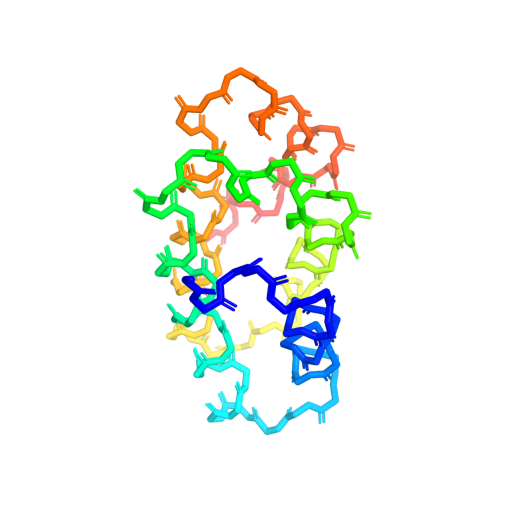VQLSLLVVLVPDPDPSSNVSSVSNLVSLCVDPVSVVSNVVSVNVVSNVVD

Sequence (98 aa):
MIGENPEFIPSLLELLRGGTNREKKNALVNIFGLLMFPENNWRVIAAGLVPLVVNLLKYFERKDLITDSLAVLSALSERLDGAMVVLYAGALPIIVMF

Organism: Capsicum baccatum (NCBI:txid33114)

Nearest PDB structures (foldseek):
  7jtk-assembly1_X  TM=9.092E-01  e=3.574E-02  Chlamydomonas reinhardtii
  6kbn-assembly1_A  TM=9.210E-01  e=4.181E-02  Saccharomyces cerevisiae
  1jdh-assembly1_A  TM=8.623E-01  e=3.766E-02  Homo sapiens
  8y0p-assembly1_A  TM=8.591E-01  e=5.152E-02  Homo sapiens
  4r11-assembly3_E  TM=8.316E-01  e=9.645E-02  Caenorhabditis elegans

Mean predicted aligned error: 3.59 Å

Solvent-accessible surface area (backbone atoms only — not comparable to full-atom values): 5604 Å² total; per-residue (Å²): 112,82,84,70,46,80,63,47,64,58,52,38,51,49,27,60,74,75,44,54,76,67,45,27,45,53,29,41,54,50,49,41,60,44,54,76,39,73,86,39,46,63,56,46,52,74,73,46,47,58,58,50,52,51,55,46,58,79,71,57,84,49,64,68,57,46,52,46,48,50,50,40,55,49,65,41,41,78,38,70,72,39,31,51,51,43,54,75,56,57,32,63,81,59,62,79,74,114

pLDDT: mean 91.91, std 8.01, range [55.22, 98.25]